Protein AF-A0A522UGH0-F1 (afdb_monomer_lite)

pLDDT: mean 74.33, std 15.43, range [31.86, 89.94]

Foldseek 3Di:
DDWDWDWDADDDPADGIDTDGDDPDPALVVVQVRCVVPDPFADEDEDCPDPRCVCVVVVRYNYDYDPDDPDPVVVVVVVVRVVVVVVVVVVVVD

Sequence (94 aa):
MKVRKKAYVIAASKLGRVCFRCVPSADAEQAEPFVRDYVEPATRVVTDGLPTYTGWKAAGFDPHPFVMARDLEGLRQQLHHVRLVVSLLNRWFA

Secondary structure (DSSP, 8-state):
------EE---SSS---EE----S-SSHHHHHHHHHTTS-TT-EEEE---GGGTTTTTTT-EEEE----S-HHHHHHHHHHHHHHHHHHHHHH-

Structure (mmCIF, N/CA/C/O backbone):
data_AF-A0A522UGH0-F1
#
_entry.id   AF-A0A522UGH0-F1
#
loop_
_atom_site.group_PDB
_atom_site.id
_atom_site.type_symbol
_atom_site.label_atom_id
_atom_site.label_alt_id
_atom_site.label_comp_id
_atom_site.label_asym_id
_atom_site.label_entity_id
_atom_site.label_seq_id
_atom_site.pdbx_PDB_ins_code
_atom_site.Cartn_x
_atom_site.Cartn_y
_atom_site.Cartn_z
_atom_site.occupancy
_atom_site.B_iso_or_equiv
_atom_site.auth_seq_id
_atom_site.auth_comp_id
_atom_site.auth_asym_id
_atom_site.auth_atom_id
_atom_site.pdbx_PDB_model_num
ATOM 1 N N . MET A 1 1 ? -14.373 -0.537 17.616 1.00 33.41 1 MET A N 1
ATOM 2 C CA . MET A 1 1 ? -14.107 0.388 16.488 1.00 33.41 1 MET A CA 1
ATOM 3 C C . MET A 1 1 ? -14.696 -0.220 15.217 1.00 33.41 1 MET A C 1
ATOM 5 O O . MET A 1 1 ? -14.315 -1.327 14.864 1.00 33.41 1 MET A O 1
ATOM 9 N N . LYS A 1 2 ? -15.701 0.404 14.587 1.00 31.86 2 LYS A N 1
ATOM 10 C CA . LYS A 1 2 ? -16.422 -0.179 13.437 1.00 31.86 2 LYS A CA 1
ATOM 11 C C . LYS A 1 2 ? -15.677 0.189 12.148 1.00 31.86 2 LYS A C 1
ATOM 13 O O . LYS A 1 2 ? -15.783 1.323 11.689 1.00 31.86 2 LYS A O 1
ATOM 18 N N . VAL A 1 3 ? -14.891 -0.738 11.600 1.00 38.88 3 VAL A N 1
ATOM 19 C CA . VAL A 1 3 ? -14.121 -0.515 10.364 1.00 38.88 3 VAL A CA 1
ATOM 20 C C . VAL A 1 3 ? -15.101 -0.389 9.196 1.00 38.88 3 VAL A C 1
ATOM 22 O O . VAL A 1 3 ? -15.736 -1.364 8.801 1.00 38.88 3 VAL A O 1
ATOM 25 N N . ARG A 1 4 ? -15.275 0.821 8.653 1.00 37.19 4 ARG A N 1
ATOM 26 C CA . ARG A 1 4 ? -16.075 1.040 7.440 1.00 37.19 4 ARG A CA 1
ATOM 27 C C . ARG A 1 4 ? -15.164 0.855 6.227 1.00 37.19 4 ARG A C 1
ATOM 29 O O . ARG A 1 4 ? -14.312 1.696 5.972 1.00 37.19 4 ARG A O 1
ATOM 36 N N . LYS A 1 5 ? -15.343 -0.234 5.477 1.00 38.94 5 LYS A N 1
ATOM 37 C CA . LYS A 1 5 ? -14.700 -0.417 4.168 1.00 38.94 5 LYS A CA 1
ATOM 38 C C . LYS A 1 5 ? -15.509 0.378 3.129 1.00 38.94 5 LYS A C 1
ATOM 40 O O . LYS A 1 5 ? -16.693 0.110 2.944 1.00 38.94 5 LYS A O 1
ATOM 45 N N . LYS A 1 6 ? -14.902 1.377 2.483 1.00 44.75 6 LYS A N 1
ATOM 46 C CA . LYS A 1 6 ? -15.465 2.075 1.313 1.00 44.75 6 LYS A CA 1
ATOM 47 C C . LYS A 1 6 ? -14.434 2.027 0.190 1.00 44.75 6 LYS A C 1
ATOM 49 O O . LYS A 1 6 ? -13.292 2.419 0.396 1.00 44.75 6 LYS A O 1
ATOM 54 N N . ALA A 1 7 ? -14.842 1.536 -0.975 1.00 44.72 7 ALA A N 1
ATOM 55 C CA . ALA A 1 7 ? -14.008 1.479 -2.170 1.00 44.72 7 ALA A CA 1
ATOM 56 C C . ALA A 1 7 ? -14.582 2.436 -3.220 1.00 44.72 7 ALA A C 1
ATOM 58 O O . ALA A 1 7 ? -15.775 2.370 -3.516 1.00 44.72 7 ALA A O 1
ATOM 59 N N . TYR A 1 8 ? -13.746 3.313 -3.774 1.00 42.12 8 TYR A N 1
ATOM 60 C CA . TYR A 1 8 ? -14.133 4.250 -4.832 1.00 42.12 8 TYR A CA 1
ATOM 61 C C . TYR A 1 8 ? -13.598 3.746 -6.177 1.00 42.12 8 TYR A C 1
ATOM 63 O O . TYR A 1 8 ? -12.437 3.353 -6.274 1.00 42.12 8 TYR A O 1
ATOM 71 N N . VAL A 1 9 ? -14.455 3.727 -7.203 1.00 40.31 9 VAL A N 1
ATOM 72 C CA . VAL A 1 9 ? -14.107 3.344 -8.582 1.00 40.31 9 VAL A CA 1
ATOM 73 C C . VAL A 1 9 ? -14.112 4.604 -9.443 1.00 40.31 9 VAL A C 1
ATOM 75 O O . VAL A 1 9 ? -15.105 5.328 -9.465 1.00 40.31 9 VAL A O 1
ATOM 78 N N . ILE A 1 10 ? -13.008 4.876 -10.133 1.00 45.41 10 ILE A 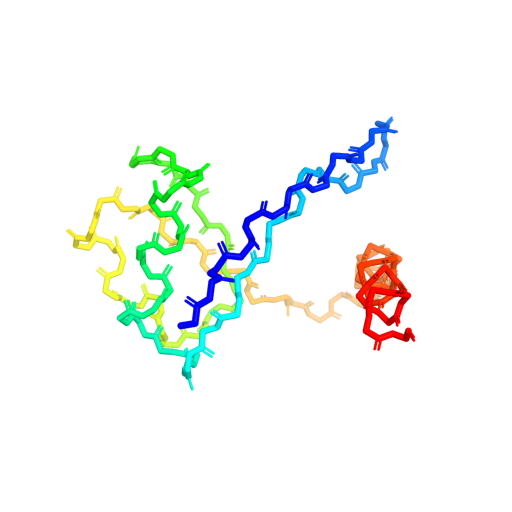N 1
ATOM 79 C CA . ILE A 1 10 ? -12.836 6.014 -11.042 1.00 45.41 10 ILE A CA 1
ATOM 80 C C . ILE A 1 10 ? -12.586 5.434 -12.460 1.00 45.41 10 ILE A C 1
ATOM 82 O O . ILE A 1 10 ? -11.875 4.445 -12.600 1.00 45.41 10 ILE A O 1
ATOM 86 N N . ALA A 1 11 ? -13.228 5.971 -13.512 1.00 38.28 11 ALA A N 1
ATOM 87 C CA . ALA A 1 11 ? -13.210 5.424 -14.891 1.00 38.28 11 ALA A CA 1
ATOM 88 C C . ALA A 1 11 ? -13.241 6.545 -15.960 1.00 38.28 11 ALA A C 1
ATOM 90 O O . ALA A 1 11 ? -13.944 7.538 -15.756 1.00 38.28 11 ALA A O 1
ATOM 91 N N . ALA A 1 12 ? -12.588 6.517 -17.135 1.00 44.81 12 ALA A N 1
ATOM 92 C CA . ALA A 1 12 ? -11.630 5.600 -17.768 1.00 44.81 12 ALA A CA 1
ATOM 93 C C . ALA A 1 12 ? -10.747 6.407 -18.767 1.00 44.81 12 ALA A C 1
ATOM 95 O O . ALA A 1 12 ? -11.085 6.633 -19.919 1.00 44.81 12 ALA A O 1
ATOM 96 N N . SER A 1 13 ? -9.679 6.957 -18.220 1.00 52.00 13 SER A N 1
ATOM 97 C CA . SER A 1 13 ? -8.425 7.546 -18.752 1.00 52.00 13 SER A CA 1
ATOM 98 C C . SER A 1 13 ? -7.571 7.922 -17.521 1.00 52.00 13 SER A C 1
ATOM 100 O O . SER A 1 13 ? -6.737 8.817 -17.523 1.00 52.00 13 SER A O 1
ATOM 102 N N . LYS A 1 14 ? -7.923 7.280 -16.404 1.00 60.38 14 LYS A N 1
ATOM 103 C CA . LYS A 1 14 ? -8.227 7.851 -15.101 1.00 60.38 14 LYS A CA 1
ATOM 104 C C . LYS A 1 14 ? -7.878 6.750 -14.117 1.00 60.38 14 LYS A C 1
ATOM 106 O O . LYS A 1 14 ? -8.192 5.590 -14.385 1.00 60.38 14 LYS A O 1
ATOM 111 N N . LEU A 1 15 ? -7.220 7.140 -13.034 1.00 67.69 15 LEU A N 1
ATOM 112 C CA . LEU A 1 15 ? -6.976 6.359 -11.823 1.00 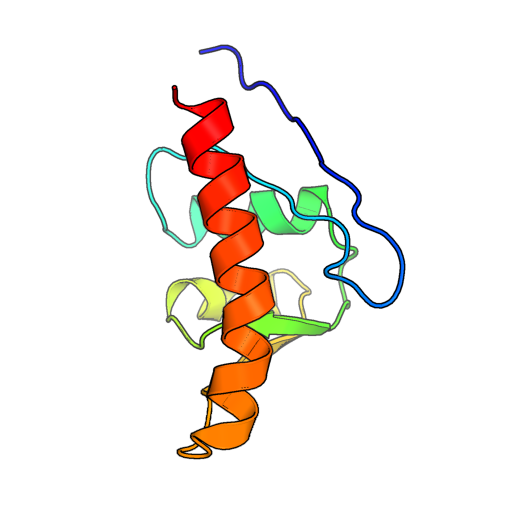67.69 15 LEU A CA 1
ATOM 113 C C . LEU A 1 15 ? -8.005 5.223 -11.628 1.00 67.69 15 LEU A C 1
ATOM 115 O O . LEU A 1 15 ? -9.198 5.482 -11.725 1.00 67.69 15 LEU A O 1
ATOM 119 N N . GLY A 1 16 ? -7.560 3.990 -11.370 1.00 75.94 16 GLY A N 1
ATOM 120 C CA . GLY A 1 16 ? -8.453 2.843 -11.161 1.00 75.94 16 GLY A CA 1
ATOM 121 C C . GLY A 1 16 ? -9.195 2.872 -9.816 1.00 75.94 16 GLY A C 1
ATOM 122 O O . GLY A 1 16 ? -9.514 3.927 -9.265 1.00 75.94 16 GLY A O 1
ATOM 123 N N . ARG A 1 17 ? -9.476 1.692 -9.250 1.00 80.75 17 ARG A N 1
ATOM 124 C CA . ARG A 1 17 ? -10.036 1.593 -7.894 1.00 80.75 17 ARG A CA 1
ATOM 125 C C . ARG A 1 17 ? -8.982 2.001 -6.865 1.00 80.75 17 ARG A C 1
ATOM 127 O O . ARG A 1 17 ? -7.879 1.466 -6.872 1.00 80.75 17 ARG A O 1
ATOM 134 N N . VAL A 1 18 ? -9.358 2.890 -5.949 1.00 83.69 18 VAL A N 1
ATOM 135 C CA . VAL A 1 18 ? -8.522 3.254 -4.798 1.00 83.69 18 VAL A CA 1
ATOM 136 C C . VAL A 1 18 ? -9.157 2.705 -3.532 1.00 83.69 18 VAL A C 1
ATOM 138 O O . VAL A 1 18 ? -10.337 2.950 -3.254 1.00 83.69 18 VAL A O 1
ATOM 141 N N . CYS A 1 19 ? -8.369 1.955 -2.771 1.00 85.69 19 CYS A N 1
ATOM 142 C CA . CYS A 1 19 ? -8.778 1.355 -1.511 1.00 85.69 19 CYS A CA 1
ATOM 143 C C . CYS A 1 19 ? -8.052 2.046 -0.355 1.00 85.69 19 CYS A C 1
ATOM 145 O O . CYS A 1 19 ? -6.848 2.271 -0.424 1.00 85.69 19 CYS A O 1
ATOM 147 N N . PHE A 1 20 ? -8.781 2.329 0.724 1.00 86.19 20 PHE A N 1
ATOM 148 C CA . PHE A 1 20 ? -8.221 2.869 1.961 1.00 86.19 20 PHE A CA 1
ATOM 149 C C . PHE A 1 20 ? -8.613 1.998 3.148 1.00 86.19 20 PHE A C 1
ATOM 151 O O . PHE A 1 20 ? -9.694 1.400 3.179 1.00 86.19 20 PHE A O 1
ATOM 158 N N . ARG A 1 21 ? -7.737 1.956 4.149 1.00 85.69 21 ARG A N 1
ATOM 159 C CA . ARG A 1 21 ? -7.996 1.351 5.454 1.00 85.69 21 ARG A CA 1
ATOM 160 C C . ARG A 1 21 ? -7.326 2.204 6.521 1.00 85.69 21 ARG A C 1
ATOM 162 O O . ARG A 1 21 ? -6.145 2.504 6.408 1.00 85.69 21 ARG A O 1
ATOM 169 N N . CYS A 1 22 ? -8.072 2.573 7.556 1.00 87.69 22 CYS A N 1
ATOM 170 C CA . CYS A 1 22 ? -7.474 3.126 8.765 1.00 87.69 22 CYS A CA 1
ATOM 171 C C . CYS A 1 22 ? -6.817 1.980 9.538 1.00 87.69 22 CYS A C 1
ATOM 173 O O . CYS A 1 22 ? -7.500 1.018 9.896 1.00 87.69 22 CYS A O 1
ATOM 175 N N . VAL A 1 23 ? -5.513 2.089 9.766 1.00 86.12 23 VAL A N 1
ATOM 176 C CA . VAL A 1 23 ? -4.689 1.111 10.485 1.00 86.12 23 VAL A CA 1
ATOM 177 C C . VAL A 1 23 ? -3.977 1.811 11.646 1.00 86.12 23 VAL A C 1
ATOM 179 O O . VAL A 1 23 ? -3.736 3.016 11.554 1.00 86.12 23 VAL A O 1
ATOM 182 N N . PRO A 1 24 ? -3.681 1.105 12.750 1.00 88.12 24 PRO A N 1
ATOM 183 C CA . PRO A 1 24 ? -3.005 1.698 13.906 1.00 88.12 24 PRO A CA 1
ATOM 184 C C . PRO A 1 24 ? -1.547 2.087 13.613 1.00 88.12 24 PRO A C 1
ATOM 186 O O . PRO A 1 24 ? -1.019 2.992 14.253 1.00 88.12 24 PRO A O 1
ATOM 189 N N . SER A 1 25 ? -0.916 1.431 12.638 1.00 88.75 25 SER A N 1
ATOM 190 C CA . SER A 1 25 ? 0.480 1.618 12.237 1.00 88.75 25 SER A CA 1
ATOM 191 C C . SER A 1 25 ? 0.663 1.294 10.748 1.00 88.75 25 SER A C 1
ATOM 193 O O . SER A 1 25 ? -0.100 0.521 10.167 1.00 88.75 25 SER A O 1
ATOM 195 N N . ALA A 1 26 ? 1.668 1.905 10.113 1.00 84.00 26 ALA A N 1
ATOM 196 C CA . ALA A 1 26 ? 2.023 1.685 8.706 1.00 84.00 26 ALA A CA 1
ATOM 197 C C . ALA A 1 26 ? 3.153 0.642 8.563 1.00 84.00 26 ALA A C 1
ATOM 199 O O . ALA A 1 26 ? 4.184 0.903 7.943 1.00 84.00 26 ALA A O 1
ATOM 200 N N . ASP A 1 27 ? 2.974 -0.521 9.188 1.00 86.94 27 ASP A N 1
ATOM 201 C CA . ASP A 1 27 ? 3.942 -1.622 9.208 1.0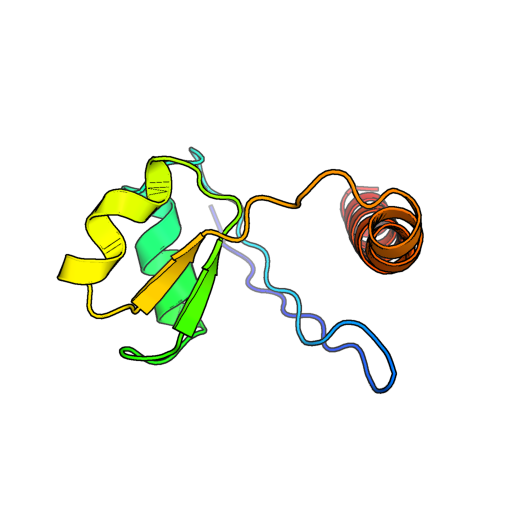0 86.94 27 ASP A CA 1
ATOM 202 C C . ASP A 1 27 ? 3.492 -2.823 8.353 1.00 86.94 27 ASP A C 1
ATOM 204 O O . ASP A 1 27 ? 2.421 -2.826 7.736 1.00 86.94 27 ASP A O 1
ATOM 208 N N . ALA A 1 28 ? 4.354 -3.842 8.277 1.00 85.25 28 ALA A N 1
ATOM 209 C CA . ALA A 1 28 ? 4.141 -5.009 7.427 1.00 85.25 28 ALA A CA 1
ATOM 210 C C . ALA A 1 28 ? 2.929 -5.837 7.881 1.00 85.25 28 ALA A C 1
ATOM 212 O O . ALA A 1 28 ? 2.192 -6.357 7.039 1.00 85.25 28 ALA A O 1
ATOM 213 N N . GLU A 1 29 ? 2.695 -5.901 9.197 1.00 87.44 29 GLU A N 1
ATOM 214 C CA . GLU A 1 29 ? 1.598 -6.650 9.814 1.00 87.44 29 GLU A CA 1
ATOM 215 C C . GLU A 1 29 ? 0.235 -6.085 9.410 1.00 87.44 29 GLU A C 1
ATOM 217 O O . GLU A 1 29 ? -0.722 -6.837 9.226 1.00 87.44 29 GLU A O 1
ATOM 222 N N . GLN A 1 30 ? 0.140 -4.764 9.229 1.00 89.62 30 GLN A N 1
ATOM 223 C CA . GLN A 1 30 ? -1.085 -4.119 8.756 1.00 89.62 30 GLN A CA 1
ATOM 224 C C . GLN A 1 30 ? -1.196 -4.095 7.224 1.00 89.62 30 GLN A C 1
ATOM 226 O O . GLN A 1 30 ? -2.306 -4.166 6.680 1.00 89.62 30 GLN A O 1
ATOM 231 N N . ALA A 1 31 ? -0.069 -3.995 6.517 1.00 86.75 31 ALA A N 1
ATOM 232 C CA . ALA A 1 31 ? -0.046 -3.828 5.068 1.00 86.75 31 ALA A CA 1
ATOM 233 C C . ALA A 1 31 ? -0.384 -5.125 4.305 1.00 86.75 31 ALA A C 1
ATOM 235 O O . ALA A 1 31 ? -1.161 -5.084 3.349 1.00 86.75 31 ALA A O 1
ATOM 236 N N . GLU A 1 32 ? 0.136 -6.283 4.727 1.00 86.94 32 GLU A N 1
ATOM 237 C CA . GLU A 1 32 ? -0.106 -7.559 4.031 1.00 86.94 32 GLU A CA 1
ATOM 238 C C . GLU A 1 32 ? -1.596 -7.972 4.033 1.00 86.94 32 GLU A C 1
ATOM 240 O O . GLU A 1 32 ? -2.149 -8.208 2.950 1.00 86.94 32 GLU A O 1
ATOM 245 N N . PRO A 1 33 ? -2.313 -7.992 5.179 1.00 88.12 33 PRO A N 1
ATOM 246 C CA . PRO A 1 33 ? -3.740 -8.320 5.195 1.00 88.12 33 PRO A CA 1
ATOM 247 C C . PRO A 1 33 ? -4.591 -7.273 4.473 1.00 88.12 33 PRO A C 1
ATOM 249 O O . PRO A 1 33 ? -5.720 -7.547 4.066 1.00 88.12 33 PRO A O 1
ATOM 252 N N . PHE A 1 34 ? -4.096 -6.039 4.338 1.00 89.06 34 PHE A N 1
ATOM 253 C CA . PHE A 1 34 ? -4.769 -5.037 3.523 1.00 89.06 34 PHE A CA 1
ATOM 254 C C . PHE A 1 34 ? -4.738 -5.401 2.045 1.00 89.06 34 PHE A C 1
ATOM 256 O O . PHE A 1 34 ? -5.793 -5.374 1.417 1.00 89.06 34 PHE A O 1
ATOM 263 N N . VAL A 1 35 ? -3.576 -5.773 1.511 1.00 87.06 35 VAL A N 1
ATOM 264 C CA . VAL A 1 35 ? -3.444 -6.132 0.095 1.00 87.06 35 VAL A CA 1
ATOM 265 C C . VAL A 1 35 ? -4.167 -7.435 -0.225 1.00 87.06 35 VAL A C 1
ATOM 267 O O . VAL A 1 35 ? -4.905 -7.477 -1.206 1.00 87.06 35 VAL A O 1
ATOM 270 N N . ARG A 1 36 ? -4.063 -8.458 0.633 1.00 87.38 36 ARG A N 1
ATOM 271 C CA . ARG A 1 36 ? -4.737 -9.756 0.430 1.00 87.38 36 ARG A CA 1
ATOM 272 C C . ARG A 1 36 ? -6.262 -9.649 0.319 1.00 87.38 36 ARG A C 1
ATOM 274 O O . ARG A 1 36 ? -6.873 -10.424 -0.404 1.00 87.38 36 ARG A O 1
ATOM 281 N N . ASP A 1 37 ? -6.875 -8.674 0.989 1.00 89.94 37 ASP A N 1
ATOM 282 C CA . ASP A 1 37 ? -8.323 -8.437 0.903 1.00 89.94 37 ASP A CA 1
ATOM 283 C C . ASP A 1 37 ? -8.784 -7.929 -0.480 1.00 89.94 37 ASP A C 1
ATOM 285 O O . ASP A 1 37 ? -9.984 -7.948 -0.762 1.00 89.94 37 ASP A O 1
ATOM 289 N N . TYR A 1 38 ? -7.873 -7.416 -1.316 1.00 87.56 38 TYR A N 1
ATOM 290 C CA . TYR A 1 38 ? -8.211 -6.741 -2.578 1.00 87.56 38 TYR A CA 1
ATOM 291 C C . TYR A 1 38 ? -7.430 -7.233 -3.799 1.00 87.56 38 TYR A C 1
ATOM 293 O O . TYR A 1 38 ? -7.811 -6.894 -4.919 1.00 87.56 38 TYR A O 1
ATOM 301 N N . VAL A 1 39 ? -6.345 -7.977 -3.600 1.00 85.31 39 VAL A N 1
ATOM 302 C CA . VAL A 1 39 ? -5.428 -8.413 -4.653 1.00 85.31 39 VAL A CA 1
ATOM 303 C C . VAL A 1 39 ? -5.209 -9.913 -4.526 1.00 85.31 39 VAL A C 1
ATOM 305 O O . VAL A 1 39 ? -4.900 -10.415 -3.445 1.00 85.31 39 VAL A O 1
ATOM 308 N N . GLU A 1 40 ? -5.358 -10.623 -5.641 1.00 84.81 40 GLU A N 1
ATOM 309 C CA . GLU A 1 40 ? -5.120 -12.062 -5.694 1.00 84.81 40 GLU A CA 1
ATOM 310 C C . GLU A 1 40 ? -3.628 -12.376 -5.475 1.00 84.81 40 GLU A C 1
ATOM 312 O O . GLU A 1 40 ? -2.764 -11.655 -5.996 1.00 84.81 40 GLU A O 1
ATOM 317 N N . PRO A 1 41 ? -3.294 -13.451 -4.737 1.00 79.75 41 PRO A N 1
ATOM 318 C CA . PRO A 1 41 ? -1.923 -13.950 -4.657 1.00 79.75 41 PRO A CA 1
ATOM 319 C C . PRO A 1 41 ? -1.323 -14.178 -6.053 1.00 79.75 41 PRO A C 1
ATOM 321 O O . PRO A 1 41 ? -2.044 -14.452 -7.007 1.00 79.75 41 PRO A O 1
ATOM 324 N N . ALA A 1 42 ? -0.002 -14.066 -6.172 1.00 79.69 42 ALA A N 1
ATOM 325 C CA . ALA A 1 42 ? 0.768 -14.072 -7.422 1.00 79.69 42 ALA A CA 1
ATOM 326 C C . ALA A 1 42 ? 0.547 -12.869 -8.363 1.00 79.69 42 ALA A C 1
ATOM 328 O O . ALA A 1 42 ? 1.202 -12.777 -9.402 1.00 79.69 42 ALA A O 1
ATOM 329 N N . THR A 1 43 ? -0.297 -11.899 -7.997 1.00 81.25 43 THR A N 1
ATOM 330 C CA . THR A 1 43 ? -0.367 -10.623 -8.720 1.00 81.25 43 THR A CA 1
ATOM 331 C C . THR A 1 43 ? 0.911 -9.814 -8.496 1.00 81.25 43 THR A C 1
ATOM 333 O O . THR A 1 43 ? 1.430 -9.729 -7.378 1.00 81.25 43 THR A O 1
ATOM 336 N N . ARG A 1 44 ? 1.393 -9.163 -9.560 1.00 83.00 44 ARG A N 1
ATOM 337 C CA . ARG A 1 44 ? 2.489 -8.196 -9.479 1.00 83.00 44 ARG A CA 1
ATOM 338 C C . ARG A 1 44 ? 2.026 -6.934 -8.764 1.00 83.00 44 ARG A C 1
ATOM 340 O O . ARG A 1 44 ? 1.127 -6.245 -9.247 1.00 83.00 44 ARG A O 1
ATOM 347 N N . VAL A 1 45 ? 2.669 -6.601 -7.650 1.00 83.25 45 VAL A N 1
ATOM 348 C CA . VAL A 1 45 ? 2.334 -5.413 -6.858 1.00 83.25 45 VAL A CA 1
ATOM 349 C C . VAL A 1 45 ? 3.451 -4.392 -6.989 1.00 83.25 45 VAL A C 1
ATOM 351 O O . VAL A 1 45 ? 4.577 -4.638 -6.568 1.00 83.25 45 VAL A O 1
ATOM 354 N N . VAL A 1 46 ? 3.147 -3.236 -7.578 1.00 84.31 46 VAL A N 1
ATOM 355 C CA . VAL A 1 46 ? 4.108 -2.133 -7.679 1.00 84.31 46 VAL A CA 1
ATOM 356 C C . VAL A 1 46 ? 4.116 -1.350 -6.368 1.00 84.31 46 VAL A C 1
ATOM 358 O O . VAL A 1 46 ? 3.073 -0.864 -5.937 1.00 84.31 46 VAL A O 1
ATOM 361 N N . THR A 1 47 ? 5.283 -1.233 -5.737 1.00 84.88 47 THR A N 1
ATOM 362 C CA . THR A 1 47 ? 5.454 -0.575 -4.429 1.00 84.88 47 THR A CA 1
ATOM 363 C C . THR A 1 47 ? 6.415 0.608 -4.520 1.00 84.88 47 THR A C 1
ATOM 365 O O . THR A 1 47 ? 7.265 0.640 -5.407 1.00 84.88 47 THR A O 1
ATOM 368 N N . ASP A 1 48 ? 6.358 1.528 -3.559 1.00 79.44 48 ASP A N 1
ATOM 369 C CA . ASP A 1 48 ? 7.279 2.676 -3.442 1.00 79.44 48 ASP A CA 1
ATOM 370 C C . ASP A 1 48 ? 8.717 2.300 -3.004 1.00 79.44 48 ASP A C 1
ATOM 372 O O . ASP A 1 48 ? 9.604 3.151 -2.984 1.00 79.44 48 ASP A O 1
ATOM 376 N N . GLY A 1 49 ? 8.961 1.023 -2.682 1.00 79.19 49 GLY A N 1
ATOM 377 C CA . GLY A 1 49 ? 10.270 0.505 -2.281 1.00 79.19 49 GLY A CA 1
ATOM 378 C C . GLY A 1 49 ? 10.542 0.538 -0.776 1.00 79.19 49 GLY A C 1
ATOM 379 O O . GLY A 1 49 ? 11.671 0.265 -0.370 1.00 79.19 49 GLY A O 1
ATOM 380 N N . LEU A 1 50 ? 9.544 0.841 0.063 1.00 82.62 50 LEU A N 1
ATOM 381 C CA . LEU A 1 50 ? 9.714 0.805 1.516 1.00 82.62 50 LEU A CA 1
ATOM 382 C C . LEU A 1 50 ? 10.011 -0.615 2.049 1.00 82.62 50 LEU A C 1
ATOM 384 O O . LEU A 1 50 ? 9.438 -1.596 1.562 1.00 82.62 50 LEU A O 1
ATOM 388 N N . PRO A 1 51 ? 10.826 -0.747 3.120 1.00 82.44 51 PRO A N 1
ATOM 389 C CA . PRO A 1 51 ? 11.144 -2.042 3.734 1.00 82.44 51 PRO A CA 1
ATOM 390 C C . PRO A 1 51 ? 9.926 -2.818 4.250 1.00 82.44 51 PRO A C 1
ATOM 392 O O . PRO A 1 51 ? 9.987 -4.040 4.391 1.00 82.44 51 PRO A O 1
ATOM 395 N N . THR A 1 52 ? 8.810 -2.130 4.491 1.00 84.06 52 THR A N 1
ATOM 396 C CA . THR A 1 52 ? 7.524 -2.692 4.921 1.00 84.06 52 THR A CA 1
ATOM 397 C C . THR A 1 52 ? 7.030 -3.840 4.026 1.00 84.06 52 THR A C 1
ATOM 399 O O . THR A 1 52 ? 6.309 -4.716 4.495 1.00 84.06 52 THR A O 1
ATOM 402 N N . TYR A 1 53 ? 7.452 -3.886 2.757 1.00 82.25 53 TYR A N 1
ATOM 403 C CA . TYR A 1 53 ? 7.023 -4.897 1.781 1.00 82.25 53 TYR A CA 1
ATOM 404 C C . TYR A 1 53 ? 7.987 -6.084 1.631 1.00 82.25 53 TYR A C 1
ATOM 406 O O . TYR A 1 53 ? 7.706 -7.015 0.878 1.00 82.25 53 TYR A O 1
ATOM 414 N N . THR A 1 54 ? 9.125 -6.091 2.335 1.00 75.75 54 THR A N 1
ATOM 415 C CA . THR A 1 54 ? 10.207 -7.079 2.125 1.00 75.75 54 THR A CA 1
ATOM 416 C C . THR A 1 54 ? 9.749 -8.526 2.372 1.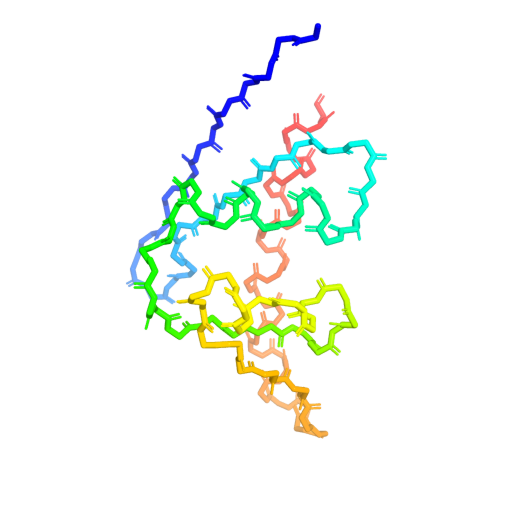00 75.75 54 THR A C 1
ATOM 418 O O . THR A 1 54 ? 10.230 -9.450 1.719 1.00 75.75 54 THR A O 1
ATOM 421 N N . GLY A 1 55 ? 8.773 -8.734 3.265 1.00 78.06 55 GLY A N 1
ATOM 422 C CA . GLY A 1 55 ? 8.200 -10.053 3.573 1.00 78.06 55 GLY A CA 1
ATOM 423 C C . GLY A 1 55 ? 7.157 -10.563 2.569 1.00 78.06 55 GLY A C 1
ATOM 424 O O . GLY A 1 55 ? 6.774 -11.730 2.620 1.00 78.06 55 GLY A O 1
ATOM 425 N N . TRP A 1 56 ? 6.704 -9.736 1.623 1.00 81.12 56 TRP A N 1
ATOM 426 C CA . TRP A 1 56 ? 5.543 -10.061 0.784 1.00 81.12 56 TRP A CA 1
ATOM 427 C C . TRP A 1 56 ? 5.783 -11.182 -0.223 1.00 81.12 56 TRP A C 1
ATOM 429 O O . TRP A 1 56 ? 4.840 -11.873 -0.608 1.00 81.12 56 TRP A O 1
ATOM 439 N N . LYS A 1 57 ? 7.045 -11.428 -0.589 1.00 77.12 57 LYS A N 1
ATOM 440 C CA . LYS A 1 57 ? 7.405 -12.582 -1.418 1.00 77.12 57 LYS A CA 1
ATOM 441 C C . LYS A 1 57 ? 7.085 -13.906 -0.718 1.00 77.12 57 LYS A C 1
ATOM 443 O O . LYS A 1 57 ? 6.596 -14.831 -1.357 1.00 77.12 57 LYS A O 1
ATOM 448 N N . ALA A 1 58 ? 7.297 -13.980 0.599 1.00 78.19 58 ALA A N 1
ATOM 449 C CA . ALA A 1 58 ? 6.919 -15.145 1.401 1.00 78.19 58 ALA A CA 1
ATOM 450 C C . ALA A 1 58 ? 5.391 -15.273 1.550 1.00 78.19 58 ALA A C 1
ATOM 452 O O . ALA A 1 58 ? 4.875 -16.381 1.663 1.00 78.19 58 ALA A O 1
ATOM 453 N N . ALA A 1 59 ? 4.666 -14.153 1.480 1.00 73.81 59 ALA A N 1
ATOM 454 C CA . ALA A 1 59 ? 3.205 -14.100 1.505 1.00 73.81 59 ALA A CA 1
ATOM 455 C C . ALA A 1 59 ? 2.533 -14.416 0.151 1.00 73.81 59 ALA A C 1
ATOM 457 O O . ALA A 1 59 ? 1.304 -14.365 0.054 1.00 73.81 59 ALA A O 1
ATOM 458 N N . GLY A 1 60 ? 3.318 -14.738 -0.885 1.00 78.62 60 GLY A N 1
ATOM 459 C CA . GLY A 1 60 ? 2.830 -15.121 -2.211 1.00 78.62 60 GLY A CA 1
ATOM 460 C C . GLY A 1 60 ? 2.584 -13.957 -3.173 1.00 78.62 60 GLY A C 1
ATOM 461 O O . GLY A 1 60 ? 1.956 -14.167 -4.205 1.00 78.62 60 GLY A O 1
ATOM 462 N N . PHE A 1 61 ? 3.055 -12.745 -2.871 1.00 81.62 61 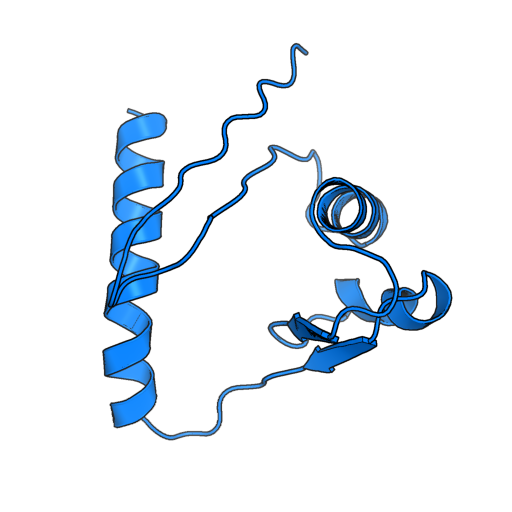PHE A N 1
ATOM 463 C CA . PHE A 1 61 ? 3.008 -11.613 -3.802 1.00 81.62 61 PHE A CA 1
ATOM 464 C C . PHE A 1 61 ? 4.326 -11.464 -4.570 1.00 81.62 61 PHE A C 1
ATOM 466 O O . PHE A 1 61 ? 5.383 -11.866 -4.083 1.00 81.62 61 PHE A O 1
ATOM 473 N N . ASP A 1 62 ? 4.275 -10.836 -5.747 1.00 78.75 62 ASP A N 1
ATOM 474 C CA . ASP A 1 62 ? 5.468 -10.429 -6.501 1.00 78.75 62 ASP A CA 1
ATOM 475 C C . ASP A 1 62 ? 5.685 -8.907 -6.359 1.00 78.75 62 ASP A C 1
ATOM 477 O O . ASP A 1 62 ? 5.150 -8.130 -7.162 1.00 78.75 62 ASP A O 1
ATOM 481 N N . PRO A 1 63 ? 6.380 -8.442 -5.294 1.00 78.31 63 PRO A N 1
ATOM 482 C CA . PRO A 1 63 ? 6.624 -7.023 -5.081 1.00 78.31 63 PRO A CA 1
ATOM 483 C C . PRO A 1 63 ? 7.640 -6.503 -6.098 1.00 78.31 63 PRO A C 1
ATOM 485 O O . PRO A 1 63 ? 8.778 -6.966 -6.182 1.00 78.31 63 PRO A O 1
ATOM 488 N N . HIS A 1 64 ? 7.236 -5.483 -6.844 1.00 79.00 64 HIS A N 1
ATOM 489 C CA . HIS A 1 64 ? 8.077 -4.795 -7.803 1.00 79.00 64 HIS A CA 1
ATOM 490 C C . HIS A 1 64 ? 8.310 -3.354 -7.330 1.00 79.00 64 HIS A C 1
ATOM 492 O O . HIS A 1 64 ? 7.437 -2.501 -7.522 1.00 79.00 64 HIS A O 1
ATOM 498 N N . PRO A 1 65 ? 9.451 -3.058 -6.681 1.00 79.31 65 PRO A N 1
ATOM 499 C CA . PRO A 1 65 ? 9.741 -1.706 -6.237 1.00 79.31 65 PRO A CA 1
ATOM 500 C C . PRO A 1 65 ? 9.933 -0.803 -7.455 1.00 79.31 65 PRO A C 1
ATOM 502 O O . PRO A 1 65 ? 10.836 -1.008 -8.265 1.00 79.31 65 PRO A O 1
ATOM 505 N N . PHE A 1 66 ? 9.079 0.206 -7.575 1.00 76.44 66 PHE A N 1
ATOM 506 C CA . PHE A 1 66 ? 9.210 1.256 -8.571 1.00 76.44 66 PHE A CA 1
ATOM 507 C C . PHE A 1 66 ? 9.715 2.516 -7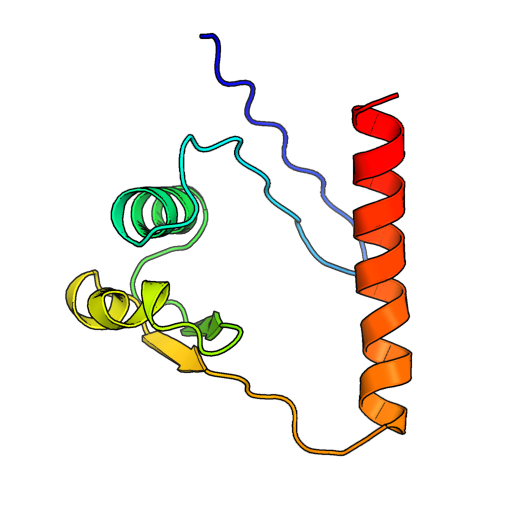.881 1.00 76.44 66 PHE A C 1
ATOM 509 O O . PHE A 1 66 ? 8.954 3.387 -7.463 1.00 76.44 66 PHE A O 1
ATOM 516 N N . VAL A 1 67 ? 11.036 2.590 -7.743 1.00 67.50 67 VAL A N 1
ATOM 517 C CA . VAL A 1 67 ? 11.710 3.799 -7.273 1.00 67.50 67 VAL A CA 1
ATOM 518 C C . VAL A 1 67 ? 11.817 4.733 -8.472 1.00 67.50 67 VAL A C 1
ATOM 520 O O . VAL A 1 67 ? 12.598 4.481 -9.391 1.00 67.50 67 VAL A O 1
ATOM 523 N N . MET A 1 68 ? 10.980 5.773 -8.506 1.00 62.03 68 MET A N 1
ATOM 524 C CA . MET A 1 68 ? 10.928 6.706 -9.634 1.00 62.03 68 MET A CA 1
ATOM 525 C C . MET A 1 68 ? 12.316 7.300 -9.913 1.00 62.03 68 MET A C 1
ATOM 527 O O . MET A 1 68 ? 12.904 7.973 -9.065 1.00 62.03 68 MET A O 1
ATOM 531 N N . ALA A 1 69 ? 12.839 7.061 -11.118 1.00 56.25 69 ALA A N 1
ATOM 532 C CA . ALA A 1 69 ? 14.030 7.737 -11.618 1.00 56.25 69 ALA A CA 1
ATOM 533 C C . ALA A 1 69 ? 13.724 9.219 -11.914 1.00 56.25 69 ALA A C 1
ATOM 535 O O . ALA A 1 69 ? 12.567 9.606 -12.050 1.00 56.25 69 ALA A O 1
ATOM 536 N N . ARG A 1 70 ? 14.779 10.038 -12.019 1.00 58.41 70 ARG A N 1
ATOM 537 C CA . ARG A 1 70 ? 14.802 11.520 -12.085 1.00 58.41 70 ARG A CA 1
ATOM 538 C C . ARG A 1 70 ? 14.083 12.179 -13.287 1.00 58.41 70 ARG A C 1
ATOM 540 O O . ARG A 1 70 ? 14.436 13.296 -13.656 1.00 58.41 70 ARG A O 1
ATOM 547 N N . ASP A 1 71 ? 13.112 11.526 -13.915 1.00 67.44 71 ASP A N 1
ATOM 548 C CA . ASP A 1 71 ? 12.295 12.126 -14.969 1.00 67.44 71 ASP A CA 1
ATOM 549 C C . ASP A 1 71 ? 11.183 13.002 -14.368 1.00 67.44 71 ASP A C 1
ATOM 551 O O . ASP A 1 71 ? 10.142 12.535 -13.897 1.00 67.44 71 ASP A O 1
ATOM 555 N N . LEU A 1 72 ? 11.435 14.311 -14.375 1.00 66.62 72 LEU A N 1
ATOM 556 C CA . LEU A 1 72 ? 10.531 15.336 -13.861 1.00 66.62 72 LEU A CA 1
ATOM 557 C C . LEU A 1 72 ? 9.231 15.452 -14.668 1.00 66.62 72 LEU A C 1
ATOM 559 O O . LEU A 1 72 ? 8.208 15.839 -14.100 1.00 66.62 72 LEU A O 1
ATOM 563 N N . GLU A 1 73 ? 9.249 15.137 -15.964 1.00 68.56 73 GLU A N 1
ATOM 564 C CA . GLU A 1 73 ? 8.077 15.312 -16.826 1.00 68.56 73 GLU A CA 1
ATOM 565 C C . GLU A 1 73 ? 7.086 14.156 -16.634 1.00 68.56 73 GLU A C 1
ATOM 567 O O . GLU A 1 73 ? 5.894 14.388 -16.409 1.00 68.56 73 GLU A O 1
ATOM 572 N N . GLY A 1 74 ? 7.584 12.916 -16.558 1.00 65.75 74 GLY A N 1
ATOM 573 C CA . GLY A 1 74 ? 6.786 11.759 -16.141 1.00 65.75 74 GLY A CA 1
ATOM 574 C C . GLY A 1 74 ? 6.201 11.913 -14.729 1.00 65.75 74 GLY A C 1
ATOM 575 O O . GLY A 1 74 ? 5.040 11.565 -14.486 1.00 65.75 74 GLY A O 1
ATOM 576 N N . LEU A 1 75 ? 6.953 12.521 -13.802 1.00 66.06 75 LEU A N 1
ATOM 577 C CA . LEU A 1 75 ? 6.474 12.820 -12.448 1.00 66.06 75 LEU A CA 1
ATOM 578 C C . LEU A 1 75 ? 5.292 13.799 -12.455 1.00 66.06 75 LEU A C 1
ATOM 580 O O . LEU A 1 75 ? 4.299 13.574 -11.762 1.00 66.06 75 LEU A O 1
ATOM 584 N N . ARG A 1 76 ? 5.358 14.873 -13.250 1.00 68.25 76 ARG A N 1
ATOM 585 C CA . ARG A 1 76 ? 4.278 15.872 -13.336 1.00 68.25 76 ARG A CA 1
ATOM 586 C C . ARG A 1 76 ? 2.958 15.258 -13.790 1.00 68.25 76 ARG A C 1
ATOM 588 O O . ARG A 1 76 ? 1.919 15.586 -13.217 1.00 68.25 76 ARG A O 1
ATOM 595 N N . GLN A 1 77 ? 2.996 14.328 -14.741 1.00 66.44 77 GLN A N 1
ATOM 596 C CA . GLN A 1 77 ? 1.798 13.615 -15.188 1.00 66.44 77 GLN A CA 1
ATOM 597 C C . GLN A 1 77 ? 1.214 12.716 -14.084 1.00 66.44 77 GLN A C 1
ATOM 599 O O . GLN A 1 77 ? -0.000 12.703 -13.876 1.00 66.44 77 GLN A O 1
ATOM 604 N N . GLN A 1 78 ? 2.062 12.035 -13.304 1.00 68.69 78 GLN A N 1
ATOM 605 C CA . GLN A 1 78 ? 1.630 11.188 -12.181 1.00 68.69 78 GLN A CA 1
ATOM 606 C C . GLN A 1 78 ? 0.997 11.996 -11.029 1.00 68.69 78 GLN A C 1
ATOM 608 O O . GLN A 1 78 ? 0.072 11.523 -10.363 1.00 68.69 78 GLN A O 1
ATOM 613 N N . LEU A 1 79 ? 1.428 13.244 -10.812 1.00 74.25 79 LEU A N 1
ATOM 614 C CA . LEU A 1 79 ? 0.920 14.095 -9.726 1.00 74.25 79 LEU A CA 1
ATOM 615 C C . LEU A 1 79 ? -0.562 14.467 -9.866 1.00 74.25 79 LEU A C 1
ATOM 617 O O . LEU A 1 79 ? -1.214 14.721 -8.851 1.00 74.25 79 LEU A O 1
ATOM 621 N N . HIS A 1 80 ? -1.125 14.482 -11.078 1.00 77.94 80 HIS A N 1
ATOM 622 C CA . HIS A 1 80 ? -2.559 14.741 -11.270 1.00 77.94 80 HIS A CA 1
ATOM 623 C C . HIS A 1 80 ? -3.426 13.719 -10.526 1.00 77.94 80 HIS A C 1
ATOM 625 O O . HIS A 1 80 ? -4.405 14.072 -9.866 1.00 77.94 80 HIS A O 1
ATOM 631 N N . HIS A 1 81 ? -3.020 12.454 -10.585 1.00 77.94 81 HIS A N 1
ATOM 632 C CA . HIS A 1 81 ? -3.685 11.341 -9.924 1.00 77.94 81 HIS A CA 1
ATOM 633 C C . HIS A 1 81 ? -3.547 11.402 -8.400 1.00 77.94 81 HIS A C 1
ATOM 635 O O . HIS A 1 81 ? -4.538 11.238 -7.688 1.00 77.94 81 HIS A O 1
ATOM 641 N N . VAL A 1 82 ? -2.355 11.732 -7.896 1.00 81.31 82 VAL A N 1
ATOM 642 C CA . VAL A 1 82 ? -2.113 11.916 -6.455 1.00 81.31 82 VAL A CA 1
ATOM 643 C C . VAL A 1 82 ? -2.963 13.059 -5.898 1.00 81.31 82 VAL A C 1
ATOM 645 O O . VAL A 1 82 ? -3.626 12.899 -4.875 1.00 81.31 82 VAL A O 1
ATOM 648 N N . ARG A 1 83 ? -3.010 14.201 -6.595 1.00 83.44 83 ARG A N 1
ATOM 649 C CA . ARG A 1 83 ? -3.820 15.357 -6.184 1.00 83.44 83 ARG A CA 1
ATOM 650 C C . ARG A 1 83 ? -5.303 15.011 -6.096 1.00 83.44 83 ARG A C 1
ATOM 652 O O . ARG A 1 83 ? -5.935 15.364 -5.106 1.00 83.44 83 ARG A O 1
ATOM 659 N N . LEU A 1 84 ? -5.841 14.281 -7.077 1.00 84.50 84 LEU A N 1
ATOM 660 C CA . LEU A 1 84 ? -7.237 13.833 -7.056 1.00 84.50 84 LEU A CA 1
ATOM 661 C C . LEU A 1 84 ? -7.533 12.968 -5.823 1.00 84.50 84 LEU A C 1
ATOM 663 O O . LEU A 1 84 ? -8.532 13.191 -5.142 1.00 84.50 84 LEU A O 1
ATOM 667 N N . VAL A 1 85 ? -6.650 12.013 -5.517 1.00 85.31 85 VAL A N 1
ATOM 668 C CA . VAL A 1 85 ? -6.770 11.163 -4.326 1.00 85.31 85 VAL A CA 1
ATOM 669 C C . VAL A 1 85 ? -6.782 11.998 -3.045 1.00 85.31 85 VAL A C 1
ATOM 671 O O . VAL A 1 85 ? -7.675 11.828 -2.216 1.00 85.31 85 VAL A O 1
ATOM 674 N N . VAL A 1 86 ? -5.838 12.931 -2.901 1.00 86.62 86 VAL A N 1
ATOM 675 C CA . VAL A 1 86 ? -5.752 13.810 -1.726 1.00 86.62 86 VAL A CA 1
ATOM 676 C C . VAL A 1 86 ? -7.005 14.680 -1.593 1.00 86.62 86 VAL A C 1
ATOM 678 O O . VAL A 1 86 ? -7.554 14.788 -0.500 1.00 86.62 86 VAL A O 1
ATOM 681 N N . SER A 1 87 ? -7.522 15.249 -2.686 1.00 85.56 87 SER A N 1
ATOM 682 C CA . SER A 1 87 ? -8.769 16.027 -2.661 1.00 85.56 87 SER A CA 1
ATOM 683 C C . SER A 1 87 ? -9.973 15.197 -2.205 1.00 85.56 87 SER A C 1
ATOM 685 O O . SER A 1 87 ? -10.802 15.693 -1.442 1.00 85.56 87 SER A O 1
ATOM 687 N N . LEU A 1 88 ? -10.072 13.937 -2.641 1.00 84.56 88 LEU A N 1
ATOM 688 C CA . LEU A 1 88 ? -11.137 13.028 -2.208 1.00 84.56 88 LEU A CA 1
ATOM 689 C C . LEU A 1 88 ? -11.020 12.676 -0.721 1.00 84.56 88 LEU A C 1
ATOM 691 O O . LEU A 1 88 ? -12.036 12.660 -0.028 1.00 84.56 88 LEU A O 1
ATOM 695 N N . LEU A 1 89 ? -9.801 12.440 -0.228 1.00 85.94 89 LEU A N 1
ATOM 696 C CA . LEU A 1 89 ? -9.549 12.203 1.194 1.00 85.94 89 LEU A CA 1
ATOM 697 C C . LEU A 1 89 ? -9.912 13.430 2.035 1.00 85.94 89 LEU A C 1
ATOM 699 O O . LEU A 1 89 ? -10.666 13.299 2.994 1.00 85.94 89 LEU A O 1
ATOM 703 N N . ASN A 1 90 ? -9.463 14.623 1.637 1.00 86.81 90 ASN A N 1
ATOM 704 C CA . ASN A 1 90 ? -9.785 15.869 2.336 1.00 86.81 90 ASN A CA 1
ATOM 705 C C . ASN A 1 90 ? -11.296 16.105 2.411 1.00 86.81 90 ASN A C 1
ATOM 707 O O . ASN A 1 90 ? -11.806 16.477 3.460 1.00 86.81 90 ASN A O 1
ATOM 711 N N . ARG A 1 91 ? -12.030 15.830 1.324 1.00 84.94 91 ARG A N 1
ATOM 712 C CA . ARG A 1 91 ? -13.496 15.920 1.316 1.00 84.94 91 ARG A CA 1
ATOM 713 C C . ARG A 1 91 ? -14.163 14.902 2.241 1.00 84.94 91 ARG A C 1
ATOM 715 O O . ARG A 1 91 ? -15.272 15.144 2.692 1.00 84.94 91 ARG A O 1
ATOM 722 N N . TRP A 1 92 ? -13.549 13.742 2.454 1.00 84.00 92 TRP A N 1
ATOM 723 C CA . TRP A 1 92 ? -14.106 12.715 3.330 1.00 84.00 92 TRP A CA 1
ATOM 724 C C . TRP A 1 92 ? -13.847 12.995 4.815 1.00 84.00 92 TRP A C 1
ATOM 726 O O . TRP A 1 92 ? -14.656 12.592 5.649 1.00 84.00 92 TRP A O 1
ATOM 736 N N . PHE A 1 93 ? -12.732 13.657 5.136 1.00 78.56 93 PHE A N 1
ATOM 737 C CA . PHE A 1 93 ? -12.377 14.033 6.506 1.00 78.56 93 PHE A CA 1
ATOM 738 C C . PHE A 1 93 ? -12.996 15.357 6.978 1.00 78.56 93 PHE A C 1
ATOM 740 O O . PHE A 1 93 ? -13.034 15.582 8.186 1.00 78.56 93 PHE A O 1
ATOM 747 N N . ALA A 1 94 ? -13.448 16.209 6.054 1.00 65.25 94 ALA A N 1
ATOM 748 C CA . ALA A 1 94 ? -14.217 17.423 6.339 1.00 65.25 94 ALA A CA 1
ATOM 749 C C . ALA A 1 94 ? -15.695 17.107 6.617 1.00 65.25 94 ALA A C 1
ATOM 751 O O . ALA A 1 94 ? -16.264 17.761 7.517 1.00 65.25 94 ALA A O 1
#

Radius of gyration: 14.85 Å; chains: 1; bounding box: 31×33×35 Å